Protein AF-W7J4P7-F1 (afdb_monomer_lite)

InterPro domains:
  IPR015943 WD40/YVTN repeat-like-containing domain superfamily [G3DSA:2.130.10.10] (9-96)
  IPR022052 Histone-binding protein RBBP4-like, N-terminal [PF12265] (30-92)

Sequence (102 aa):
MKKLGNNLNTINDNNQNEESQHNYLGSNIDNYKYWQYNTILLYNVIMIYTCEWPSLFIEWLPKVYKNDEEYAYQDLILGTYTTEKNNYILILERYGSIFYFS

Structure (mmCIF, N/CA/C/O backbone):
data_AF-W7J4P7-F1
#
_entry.id   AF-W7J4P7-F1
#
loop_
_atom_site.group_PDB
_atom_site.id
_atom_site.type_symbol
_atom_site.label_atom_id
_atom_site.label_alt_id
_atom_site.label_comp_id
_atom_site.label_asym_id
_atom_site.label_entity_id
_atom_site.label_seq_id
_atom_site.pdbx_PDB_ins_code
_atom_site.Cartn_x
_atom_site.Cartn_y
_atom_site.Cartn_z
_atom_site.occupancy
_atom_site.B_iso_or_equiv
_atom_site.auth_seq_id
_atom_site.auth_comp_id
_atom_site.auth_asym_id
_atom_site.auth_atom_id
_atom_site.pdbx_PDB_model_num
ATOM 1 N N . MET A 1 1 ? 26.759 20.819 72.811 1.00 39.06 1 MET A N 1
ATOM 2 C CA . MET A 1 1 ? 27.065 22.079 72.097 1.00 39.06 1 MET A CA 1
ATOM 3 C C . MET A 1 1 ? 26.281 22.106 70.788 1.00 39.06 1 MET A C 1
ATOM 5 O O . MET A 1 1 ? 26.184 21.079 70.136 1.00 39.06 1 MET A O 1
ATOM 9 N N . LYS A 1 2 ? 25.671 23.260 70.478 1.00 41.22 2 LYS A N 1
ATOM 10 C CA . LYS A 1 2 ? 25.101 23.692 69.177 1.00 41.22 2 LYS A CA 1
ATOM 11 C C . LYS A 1 2 ? 26.225 23.657 68.101 1.00 41.22 2 LYS A C 1
ATOM 13 O O . LYS A 1 2 ? 27.374 23.742 68.509 1.00 41.22 2 LYS A O 1
ATOM 18 N N . LYS A 1 3 ? 26.058 23.615 66.772 1.00 44.34 3 LYS A N 1
ATOM 19 C CA . LYS A 1 3 ? 24.989 23.975 65.815 1.00 44.34 3 LYS A CA 1
ATOM 20 C C . LYS A 1 3 ? 25.530 23.676 64.386 1.00 44.34 3 LYS A C 1
ATOM 22 O O . LYS A 1 3 ? 26.745 23.672 64.240 1.00 44.34 3 LYS A O 1
ATOM 27 N N . LEU A 1 4 ? 24.634 23.674 63.381 1.00 36.72 4 LEU A N 1
ATOM 28 C CA . LEU A 1 4 ? 24.869 23.924 61.932 1.00 36.72 4 LEU A CA 1
ATOM 29 C C . LEU A 1 4 ? 25.711 22.869 61.180 1.00 36.72 4 LEU A C 1
ATOM 31 O O . LEU A 1 4 ? 26.712 22.408 61.690 1.00 36.72 4 LEU A O 1
ATOM 35 N N . GLY A 1 5 ? 25.420 22.461 59.946 1.00 37.50 5 GLY A N 1
ATOM 36 C CA . GLY A 1 5 ? 24.564 22.981 58.876 1.00 37.50 5 GLY A CA 1
ATOM 37 C C . GLY A 1 5 ? 25.162 22.540 57.521 1.00 37.50 5 GLY A C 1
ATOM 38 O O . GLY A 1 5 ? 26.309 22.099 57.498 1.00 37.50 5 GLY A O 1
ATOM 39 N N . ASN A 1 6 ? 24.401 22.738 56.432 1.00 37.50 6 ASN A N 1
ATOM 40 C CA . ASN A 1 6 ? 24.758 22.614 54.994 1.00 37.50 6 ASN A CA 1
ATOM 41 C C . ASN A 1 6 ? 24.490 21.203 54.411 1.00 37.50 6 ASN A C 1
ATOM 43 O O . ASN A 1 6 ? 25.183 20.263 54.765 1.00 37.50 6 ASN A O 1
ATOM 47 N N . ASN A 1 7 ? 23.407 20.906 53.678 1.00 43.94 7 ASN A N 1
ATOM 48 C CA . ASN A 1 7 ? 22.769 21.500 52.485 1.00 43.94 7 ASN A CA 1
ATOM 49 C C . ASN A 1 7 ? 23.538 21.235 51.171 1.00 43.94 7 ASN A C 1
ATOM 51 O O . ASN A 1 7 ? 24.745 21.456 51.131 1.00 43.94 7 ASN A O 1
ATOM 55 N N . LEU A 1 8 ? 22.770 20.859 50.130 1.00 38.84 8 LEU A N 1
ATOM 56 C CA . LEU A 1 8 ? 23.116 20.555 48.721 1.00 38.84 8 LEU A CA 1
ATOM 57 C C . LEU A 1 8 ? 23.594 19.096 48.499 1.00 38.84 8 LEU A C 1
ATOM 59 O O . LEU A 1 8 ? 24.531 18.638 49.133 1.00 38.84 8 LEU A O 1
ATOM 63 N N . ASN A 1 9 ? 22.948 18.266 47.672 1.00 41.03 9 ASN A N 1
ATOM 64 C CA . ASN A 1 9 ? 22.604 18.538 46.278 1.00 41.03 9 ASN A CA 1
ATOM 65 C C . ASN A 1 9 ? 21.235 17.980 45.855 1.00 41.03 9 ASN A C 1
ATOM 67 O O . ASN A 1 9 ? 20.880 16.832 46.112 1.00 41.03 9 ASN A O 1
ATOM 71 N N . THR A 1 10 ? 20.514 18.833 45.137 1.00 42.94 10 THR A N 1
ATOM 72 C CA . THR A 1 10 ? 19.382 18.543 44.262 1.00 42.94 10 THR A CA 1
ATOM 73 C C . THR A 1 10 ? 19.786 17.558 43.162 1.00 42.94 10 THR A C 1
ATOM 75 O O . THR A 1 10 ? 20.569 17.915 42.283 1.00 42.94 10 THR A O 1
ATOM 78 N N . ILE A 1 11 ? 19.232 16.345 43.176 1.00 38.09 11 ILE A N 1
ATOM 79 C CA . ILE A 1 11 ? 19.205 15.480 41.991 1.00 38.09 11 ILE A CA 1
ATOM 80 C C . ILE A 1 11 ? 18.036 15.971 41.139 1.00 38.09 11 ILE A C 1
ATOM 82 O O . ILE A 1 11 ? 16.873 15.701 41.430 1.00 38.09 11 ILE A O 1
ATOM 86 N N . ASN A 1 12 ? 18.367 16.791 40.147 1.00 51.88 12 ASN A N 1
ATOM 87 C CA . ASN A 1 12 ? 17.456 17.236 39.105 1.00 51.88 12 ASN A CA 1
ATOM 88 C C . ASN A 1 12 ? 17.688 16.351 37.870 1.00 51.88 12 ASN A C 1
ATOM 90 O O . ASN A 1 12 ? 18.247 16.806 36.878 1.00 51.88 12 ASN A O 1
ATOM 94 N N . ASP A 1 13 ? 17.290 15.080 37.950 1.00 43.66 13 ASP A N 1
ATOM 95 C CA . ASP A 1 13 ? 17.365 14.116 36.840 1.00 43.66 13 ASP A CA 1
ATOM 96 C C . ASP A 1 13 ? 16.078 14.141 36.004 1.00 43.66 13 ASP A C 1
ATOM 98 O O . ASP A 1 13 ? 15.433 13.117 35.811 1.00 43.66 13 ASP A O 1
ATOM 102 N N . ASN A 1 14 ? 15.673 15.318 35.517 1.00 48.44 14 ASN A N 1
ATOM 103 C CA . ASN A 1 14 ? 14.500 15.428 34.637 1.00 48.44 14 ASN A CA 1
ATOM 104 C C . ASN A 1 14 ? 14.765 16.107 33.283 1.00 48.44 14 ASN A C 1
ATOM 106 O O . ASN A 1 14 ? 13.818 16.300 32.536 1.00 48.44 14 ASN A O 1
ATOM 110 N N . ASN A 1 15 ? 16.019 16.390 32.901 1.00 53.56 15 ASN A N 1
ATOM 111 C CA . ASN A 1 15 ? 16.318 17.090 31.635 1.00 53.56 15 ASN A CA 1
ATOM 112 C C . ASN A 1 15 ? 17.150 16.300 30.600 1.00 53.56 15 ASN A C 1
ATOM 114 O O . ASN A 1 15 ? 17.546 16.877 29.596 1.00 53.56 15 ASN A O 1
ATOM 118 N N . GLN A 1 16 ? 17.415 14.998 30.776 1.00 45.66 16 GLN A N 1
ATOM 119 C CA . GLN A 1 16 ? 18.202 14.214 29.793 1.00 45.66 16 GLN A CA 1
ATOM 120 C C . GLN A 1 16 ? 17.369 13.364 28.814 1.00 45.66 16 GLN A C 1
ATOM 122 O O . GLN A 1 16 ? 17.918 12.763 27.890 1.00 45.66 16 GLN A O 1
ATOM 127 N N . ASN A 1 17 ? 16.041 13.336 28.953 1.00 48.91 17 ASN A N 1
ATOM 128 C CA . ASN A 1 17 ? 15.186 12.488 28.111 1.00 48.91 17 ASN A CA 1
ATOM 129 C C . ASN A 1 17 ? 14.680 13.178 26.830 1.00 48.91 17 ASN A C 1
ATOM 131 O O . ASN A 1 17 ? 14.222 12.493 25.917 1.00 48.91 17 ASN A O 1
ATOM 135 N N . GLU A 1 18 ? 14.792 14.505 26.724 1.00 48.12 18 GLU A N 1
ATOM 136 C CA . GLU A 1 18 ? 14.246 15.266 25.588 1.00 48.12 18 GLU A CA 1
ATOM 137 C C . GLU A 1 18 ? 15.233 15.371 24.405 1.00 48.12 18 GLU A C 1
ATOM 139 O O . GLU A 1 18 ? 14.824 15.271 23.247 1.00 48.12 18 GLU A O 1
ATOM 144 N N . GLU A 1 19 ? 16.545 15.456 24.662 1.00 47.56 19 GLU A N 1
ATOM 145 C CA . GLU A 1 19 ? 17.577 15.558 23.607 1.00 47.56 19 GLU A CA 1
ATOM 146 C C . GLU A 1 19 ? 17.767 14.255 22.812 1.00 47.56 19 GLU A C 1
ATOM 148 O O . GLU A 1 19 ? 18.106 14.271 21.627 1.00 47.56 19 GLU A O 1
ATOM 153 N N . SER A 1 20 ? 17.506 13.108 23.443 1.00 50.91 20 SER A N 1
ATOM 154 C CA . SER A 1 20 ? 17.646 11.801 22.799 1.00 50.91 20 SER A CA 1
ATOM 155 C C . SER A 1 20 ? 16.624 11.622 21.674 1.00 50.91 20 SER A C 1
ATOM 157 O O . SER A 1 20 ? 16.984 11.210 20.575 1.00 50.91 20 SER A O 1
ATOM 159 N N . GLN A 1 21 ? 15.357 11.979 21.909 1.00 49.47 21 GLN A N 1
ATOM 160 C CA . GLN A 1 21 ? 14.274 11.767 20.941 1.00 49.47 21 GLN A CA 1
ATOM 161 C C . GLN A 1 21 ? 14.410 12.635 19.682 1.00 49.47 21 GLN A C 1
ATOM 163 O O . GLN A 1 21 ? 14.116 12.168 18.579 1.00 49.47 21 GLN A O 1
ATOM 168 N N . HIS A 1 22 ? 14.917 13.863 19.821 1.00 46.97 22 HIS A N 1
ATOM 169 C CA . HIS A 1 22 ? 15.092 14.791 18.699 1.00 46.97 22 HIS A CA 1
ATOM 170 C C . HIS A 1 22 ? 16.144 14.304 17.682 1.00 46.97 22 HIS A C 1
ATOM 172 O O . HIS A 1 22 ? 15.960 14.462 16.473 1.00 46.97 22 HIS A O 1
ATOM 178 N N . ASN A 1 23 ? 17.205 13.639 18.157 1.00 58.22 23 ASN A N 1
ATOM 179 C CA . ASN A 1 23 ? 18.247 13.053 17.307 1.00 58.22 23 ASN A CA 1
ATOM 180 C C . ASN A 1 23 ? 17.765 11.811 16.533 1.00 58.22 23 ASN A C 1
ATOM 182 O O . ASN A 1 23 ? 18.176 11.606 15.391 1.00 58.22 23 ASN A O 1
ATOM 186 N N . TYR A 1 24 ? 16.858 11.008 17.104 1.00 54.97 24 TYR A N 1
ATOM 187 C CA . TYR A 1 24 ? 16.259 9.859 16.405 1.00 54.97 24 TYR A CA 1
ATOM 188 C C . TYR A 1 24 ? 15.296 10.278 15.289 1.00 54.97 24 TYR A C 1
ATOM 190 O O . TYR A 1 24 ? 15.193 9.603 14.265 1.00 54.97 24 TYR A O 1
ATOM 198 N N . LEU A 1 25 ? 14.583 11.392 15.466 1.00 61.34 25 LEU A N 1
ATOM 199 C CA . LEU A 1 25 ? 13.689 11.898 14.427 1.00 61.34 25 LEU A CA 1
ATOM 200 C C . LEU A 1 25 ? 14.480 12.440 13.227 1.00 61.34 25 LEU A C 1
ATOM 202 O O . LEU A 1 25 ? 14.128 12.150 12.083 1.00 61.34 25 LEU A O 1
ATOM 206 N N . GLY A 1 26 ? 15.579 13.159 13.491 1.00 69.69 26 GLY A N 1
ATOM 207 C CA . GLY A 1 26 ? 16.507 13.624 12.456 1.00 69.69 26 GLY A CA 1
ATOM 208 C C . GLY A 1 26 ? 17.142 12.468 11.681 1.00 69.69 26 GLY A C 1
ATOM 209 O O . GLY A 1 26 ? 17.077 12.445 10.453 1.00 69.69 26 GLY A O 1
ATOM 210 N N . SER A 1 27 ? 17.647 11.450 12.387 1.00 74.00 27 SER A N 1
ATOM 211 C CA . SER A 1 27 ? 18.289 10.294 11.748 1.00 74.00 27 SER A CA 1
ATOM 212 C C . SER A 1 27 ? 17.331 9.466 10.884 1.00 74.00 27 SER A C 1
ATOM 214 O O . SER A 1 27 ? 17.718 9.008 9.810 1.00 74.00 27 SER A O 1
ATOM 216 N N . ASN A 1 28 ? 16.064 9.320 11.285 1.00 73.31 28 ASN A N 1
ATOM 217 C CA . ASN A 1 28 ? 15.051 8.640 10.472 1.00 73.31 28 ASN A CA 1
ATOM 218 C C . ASN A 1 28 ? 14.712 9.410 9.186 1.00 73.31 28 ASN A C 1
ATOM 220 O O . ASN A 1 28 ? 14.598 8.799 8.121 1.00 73.31 28 ASN A O 1
ATOM 224 N N . ILE A 1 29 ? 14.586 10.740 9.266 1.00 82.38 29 ILE A N 1
ATOM 225 C CA . ILE A 1 29 ? 14.366 11.593 8.088 1.00 82.38 29 ILE A CA 1
ATOM 226 C C . ILE A 1 29 ? 15.549 11.492 7.119 1.00 82.38 29 ILE A C 1
ATOM 228 O O . ILE A 1 29 ? 15.346 11.406 5.905 1.00 82.38 29 ILE A O 1
ATOM 232 N N . ASP A 1 30 ? 16.773 11.489 7.642 1.00 87.50 30 ASP A N 1
ATOM 233 C CA . ASP A 1 30 ? 17.979 11.439 6.820 1.00 87.50 30 ASP A CA 1
ATOM 234 C C . ASP A 1 30 ? 18.120 10.076 6.140 1.00 87.50 30 ASP A C 1
ATOM 236 O O . ASP A 1 30 ? 18.337 10.011 4.929 1.00 87.50 30 ASP A O 1
ATOM 240 N N . ASN A 1 31 ? 17.873 8.985 6.868 1.00 88.62 31 ASN A N 1
ATOM 241 C CA . ASN A 1 31 ? 17.854 7.633 6.308 1.00 88.62 31 ASN A CA 1
ATOM 242 C C . ASN A 1 31 ? 16.806 7.475 5.199 1.00 88.62 31 ASN A C 1
ATOM 244 O O . ASN A 1 31 ? 17.100 6.888 4.156 1.00 88.62 31 ASN A O 1
ATOM 248 N N . TYR A 1 32 ? 15.602 8.027 5.387 1.00 86.62 32 TYR A N 1
ATOM 249 C CA . TYR A 1 32 ? 14.563 8.009 4.358 1.00 86.62 32 TYR A CA 1
ATOM 250 C C . TYR A 1 32 ? 15.012 8.743 3.089 1.00 86.62 32 TYR A C 1
ATOM 252 O O . TYR A 1 32 ? 14.897 8.195 1.993 1.00 86.62 32 TYR A O 1
ATOM 260 N N . LYS A 1 33 ? 15.600 9.937 3.222 1.00 89.81 33 LYS A N 1
ATOM 261 C CA . LYS A 1 33 ? 16.133 10.698 2.079 1.00 89.81 33 LYS A CA 1
ATOM 262 C C . LYS A 1 33 ? 17.251 9.945 1.358 1.00 89.81 33 LYS A C 1
ATOM 264 O O . LYS A 1 33 ? 17.251 9.887 0.131 1.00 89.81 33 LYS A O 1
ATOM 269 N N . TYR A 1 34 ? 18.177 9.332 2.097 1.00 92.38 34 TYR A N 1
ATOM 270 C CA . TYR A 1 34 ? 19.221 8.496 1.501 1.00 92.38 34 TYR A CA 1
ATOM 271 C C . TYR A 1 34 ? 18.632 7.321 0.722 1.00 92.38 34 TYR A C 1
ATOM 273 O O . TYR A 1 34 ? 19.056 7.076 -0.408 1.00 92.38 34 TYR A O 1
ATOM 281 N N . TRP A 1 35 ? 17.642 6.620 1.279 1.00 91.81 35 TRP A N 1
ATOM 282 C CA . TRP A 1 35 ? 16.937 5.564 0.554 1.00 91.81 35 TRP A CA 1
ATOM 283 C C . TRP A 1 35 ? 16.294 6.108 -0.727 1.00 91.81 35 TRP A C 1
ATOM 285 O O . TRP A 1 35 ? 16.541 5.549 -1.796 1.00 91.81 35 TRP A O 1
ATOM 295 N N . GLN A 1 36 ? 15.567 7.230 -0.648 1.00 91.06 36 GLN A N 1
ATOM 296 C CA . GLN A 1 36 ? 14.916 7.860 -1.801 1.00 91.06 36 GLN A CA 1
ATOM 297 C C . GLN A 1 36 ? 15.903 8.150 -2.939 1.00 91.06 36 GLN A C 1
ATOM 299 O O . GLN A 1 36 ? 15.632 7.774 -4.079 1.00 91.06 36 GLN A O 1
ATOM 304 N N . TYR A 1 37 ? 17.066 8.740 -2.645 1.00 93.12 37 TYR A N 1
ATOM 305 C CA . TYR A 1 37 ? 18.077 9.046 -3.666 1.00 93.12 37 TYR A CA 1
ATOM 306 C C . TYR A 1 37 ? 18.648 7.806 -4.361 1.00 93.12 37 TYR A C 1
ATOM 308 O O . TYR A 1 37 ? 19.072 7.889 -5.511 1.00 93.12 37 TYR A O 1
ATOM 316 N N . ASN A 1 38 ? 18.643 6.654 -3.692 1.00 94.38 38 ASN A N 1
ATOM 317 C CA . ASN A 1 38 ? 19.178 5.410 -4.241 1.00 94.38 38 ASN A CA 1
ATOM 318 C C . ASN A 1 38 ? 18.113 4.537 -4.924 1.00 94.38 38 ASN A C 1
ATOM 320 O O . ASN A 1 38 ? 18.457 3.511 -5.506 1.00 94.38 38 ASN A O 1
ATOM 324 N N . THR A 1 39 ? 16.831 4.913 -4.889 1.00 94.81 39 THR A N 1
ATOM 325 C CA . THR A 1 39 ? 15.728 4.069 -5.389 1.00 94.81 39 THR A CA 1
ATOM 326 C C . THR A 1 39 ? 15.898 3.619 -6.840 1.00 94.81 39 THR A C 1
ATOM 328 O O . THR A 1 39 ? 15.669 2.447 -7.126 1.00 94.81 39 THR A O 1
ATOM 331 N N . ILE A 1 40 ? 16.376 4.498 -7.728 1.00 92.38 40 ILE A N 1
ATOM 332 C CA . ILE A 1 40 ? 16.603 4.182 -9.149 1.00 92.38 40 ILE A CA 1
ATOM 333 C C . ILE A 1 40 ? 17.690 3.120 -9.372 1.00 92.38 40 ILE A C 1
ATOM 335 O O . ILE A 1 40 ? 17.680 2.422 -10.381 1.00 92.38 40 ILE A O 1
ATOM 339 N N . LEU A 1 41 ? 18.626 2.990 -8.428 1.00 93.94 41 LEU A N 1
ATOM 340 C CA . LEU A 1 41 ? 19.665 1.963 -8.455 1.00 93.94 41 LEU A CA 1
ATOM 341 C C . LEU A 1 41 ? 19.180 0.649 -7.826 1.00 93.94 41 LEU A C 1
ATOM 343 O O . LEU A 1 41 ? 19.622 -0.424 -8.225 1.00 93.94 41 LEU A O 1
ATOM 347 N N . LEU A 1 42 ? 18.310 0.737 -6.818 1.00 93.81 42 LEU A N 1
ATOM 348 C CA . LEU A 1 42 ? 17.933 -0.397 -5.974 1.00 93.81 42 LEU A CA 1
ATOM 349 C C . LEU A 1 42 ? 16.728 -1.191 -6.494 1.00 93.81 42 LEU A C 1
ATOM 351 O O . LEU A 1 42 ? 16.620 -2.377 -6.190 1.00 93.81 42 LEU A O 1
ATOM 355 N N . TYR A 1 43 ? 15.818 -0.564 -7.242 1.00 93.75 43 TYR A N 1
ATOM 356 C CA . TYR A 1 43 ? 14.541 -1.173 -7.615 1.00 93.75 43 TYR A CA 1
ATOM 357 C C . T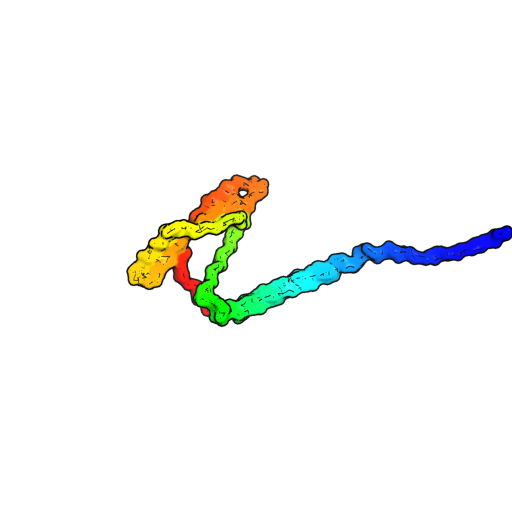YR A 1 43 ? 14.217 -0.940 -9.090 1.00 93.75 43 TYR A C 1
ATOM 359 O O . TYR A 1 43 ? 14.327 0.173 -9.595 1.00 93.75 43 TYR A O 1
ATOM 367 N N . ASN A 1 44 ? 13.725 -1.979 -9.769 1.00 89.44 44 ASN A N 1
ATOM 368 C CA . ASN A 1 44 ? 13.173 -1.846 -11.120 1.00 89.44 44 ASN A CA 1
ATOM 369 C C . ASN A 1 44 ? 11.795 -1.168 -11.120 1.00 89.44 44 ASN A C 1
ATOM 371 O O . ASN A 1 44 ? 11.463 -0.453 -12.060 1.00 89.44 44 ASN A O 1
ATOM 375 N N . VAL A 1 45 ? 10.985 -1.417 -10.085 1.00 86.62 45 VAL A N 1
ATOM 376 C CA . VAL A 1 45 ? 9.641 -0.852 -9.918 1.00 86.62 45 VAL A CA 1
ATOM 377 C C . VAL A 1 45 ? 9.415 -0.553 -8.441 1.00 86.62 45 VAL A C 1
ATOM 379 O O . VAL A 1 45 ? 9.660 -1.404 -7.587 1.00 86.62 45 VAL A O 1
ATOM 382 N N . ILE A 1 46 ? 8.909 0.642 -8.151 1.00 89.44 46 ILE A N 1
ATOM 383 C CA . ILE A 1 46 ? 8.406 1.025 -6.832 1.00 89.44 46 ILE A CA 1
ATOM 384 C C . ILE A 1 46 ? 7.008 1.592 -7.029 1.00 89.44 46 ILE A C 1
ATOM 386 O O . ILE A 1 46 ? 6.792 2.447 -7.885 1.00 89.44 46 ILE A O 1
ATOM 390 N N . MET A 1 47 ? 6.065 1.123 -6.220 1.00 84.56 47 MET A N 1
ATOM 391 C CA . MET A 1 47 ? 4.717 1.674 -6.145 1.00 84.56 47 MET A CA 1
ATOM 392 C C . MET A 1 47 ? 4.484 2.154 -4.718 1.00 84.56 47 MET A C 1
ATOM 394 O O . MET A 1 47 ? 4.705 1.408 -3.767 1.00 84.56 47 MET A O 1
ATOM 398 N N . ILE A 1 48 ? 4.067 3.409 -4.576 1.00 87.69 48 ILE A N 1
ATOM 399 C CA . ILE A 1 48 ? 3.764 4.026 -3.285 1.00 87.69 48 ILE A CA 1
ATOM 400 C C . ILE A 1 48 ? 2.301 4.438 -3.320 1.00 87.69 48 ILE A C 1
ATOM 402 O O . ILE A 1 48 ? 1.873 5.138 -4.236 1.00 87.69 48 ILE A O 1
ATOM 406 N N . TYR A 1 49 ? 1.544 4.006 -2.318 1.00 86.00 49 TYR A N 1
ATOM 407 C CA . TYR A 1 49 ? 0.151 4.383 -2.142 1.00 86.00 49 TYR A CA 1
ATOM 408 C C . TYR A 1 49 ? -0.060 4.908 -0.725 1.00 86.00 49 TYR A C 1
ATOM 410 O O . TYR A 1 49 ? 0.328 4.263 0.249 1.00 86.00 49 TYR A O 1
ATOM 418 N N . THR A 1 50 ? -0.679 6.081 -0.622 1.00 89.12 50 THR A N 1
ATOM 419 C CA . THR A 1 50 ? -1.042 6.688 0.658 1.00 89.12 50 THR A CA 1
ATOM 420 C C . THR A 1 50 ? -2.496 6.357 0.956 1.00 89.12 50 THR A C 1
ATOM 422 O O . THR A 1 50 ? -3.403 6.938 0.361 1.00 89.12 50 THR A O 1
ATOM 425 N N . CYS A 1 51 ? -2.723 5.423 1.877 1.00 88.25 51 CYS A N 1
ATOM 426 C CA . CYS A 1 51 ? -4.066 5.097 2.342 1.00 88.25 51 CYS A CA 1
ATOM 427 C C . CYS A 1 51 ? -4.653 6.245 3.178 1.00 88.25 51 CYS A C 1
ATOM 429 O O . CYS A 1 51 ? -3.938 6.873 3.956 1.00 88.25 51 CYS A O 1
ATOM 431 N N . GLU A 1 52 ? -5.970 6.459 3.087 1.00 88.19 52 GLU A N 1
ATOM 432 C CA . GLU A 1 52 ? -6.683 7.374 3.996 1.00 88.19 52 GLU A CA 1
ATOM 433 C C . GLU A 1 52 ? -6.615 6.879 5.450 1.00 88.19 52 GLU A C 1
ATOM 435 O O . GLU A 1 52 ? -6.422 7.662 6.376 1.00 88.19 52 GLU A O 1
ATOM 440 N N . TRP A 1 53 ? -6.729 5.562 5.634 1.00 92.44 53 TRP A N 1
ATOM 441 C CA . TRP A 1 53 ? -6.651 4.893 6.928 1.00 92.44 53 TRP A CA 1
ATOM 442 C C . TRP A 1 53 ? -5.586 3.799 6.891 1.00 92.44 53 TRP A C 1
ATOM 444 O O . TRP A 1 53 ? -5.414 3.159 5.850 1.00 92.44 53 TRP A O 1
ATOM 454 N N . PRO A 1 54 ? -4.873 3.549 8.003 1.00 93.19 54 PRO A N 1
ATOM 455 C CA . PRO A 1 54 ? -3.871 2.497 8.045 1.00 93.19 54 PRO A CA 1
ATOM 456 C C . PRO A 1 54 ? -4.512 1.134 7.774 1.00 93.19 54 PRO A C 1
ATOM 458 O O . PRO A 1 54 ? -5.677 0.898 8.103 1.00 93.19 54 PRO A O 1
ATOM 461 N N . SER A 1 55 ? -3.726 0.232 7.194 1.00 93.81 55 SER A N 1
ATOM 462 C CA . SER A 1 55 ? -4.134 -1.146 6.958 1.00 93.81 55 SER A CA 1
ATOM 463 C C . SER A 1 55 ? -3.322 -2.096 7.823 1.00 93.81 55 SER A C 1
ATOM 465 O O . SER A 1 55 ? -2.112 -1.930 7.960 1.00 93.81 55 SER A O 1
ATOM 467 N N . LEU A 1 56 ? -3.988 -3.093 8.404 1.00 94.44 56 LEU A N 1
ATOM 468 C CA . LEU A 1 56 ? -3.330 -4.147 9.183 1.00 94.44 56 LEU A CA 1
ATOM 469 C C . LEU A 1 56 ? -2.952 -5.365 8.331 1.00 94.44 56 LEU A C 1
ATOM 471 O O . LEU A 1 56 ? -2.200 -6.216 8.798 1.00 94.44 56 LEU A O 1
ATOM 475 N N . PHE A 1 57 ? -3.472 -5.465 7.105 1.00 94.50 57 PHE A N 1
ATOM 476 C CA . PHE A 1 57 ? -3.162 -6.553 6.183 1.00 94.50 57 PHE A CA 1
ATOM 477 C C . PHE A 1 57 ? -3.218 -6.078 4.733 1.00 94.50 57 PHE A C 1
ATOM 479 O O . PHE A 1 57 ? -4.000 -5.199 4.379 1.00 94.50 57 PHE A O 1
ATOM 486 N N . ILE A 1 58 ? -2.410 -6.708 3.890 1.00 94.19 58 ILE A N 1
ATOM 487 C CA . ILE A 1 58 ? -2.421 -6.527 2.444 1.00 94.19 58 ILE A CA 1
ATOM 488 C C . ILE A 1 58 ? -2.172 -7.883 1.792 1.00 94.19 58 ILE A C 1
ATOM 490 O O . ILE A 1 58 ? -1.291 -8.625 2.228 1.00 94.19 58 ILE A O 1
ATOM 494 N N . GLU A 1 59 ? -2.947 -8.212 0.767 1.00 94.81 59 GLU A N 1
ATOM 495 C CA . GLU A 1 59 ? -2.818 -9.477 0.048 1.00 94.81 59 GLU A CA 1
ATOM 496 C C . GLU A 1 59 ? -3.093 -9.286 -1.448 1.00 94.81 59 GLU A C 1
ATOM 498 O O . GLU A 1 59 ? -3.951 -8.499 -1.847 1.00 94.81 59 GLU A O 1
ATOM 503 N N . TRP A 1 60 ? -2.345 -10.001 -2.290 1.00 92.75 60 TRP A N 1
ATOM 504 C CA . TRP A 1 60 ? -2.592 -10.046 -3.729 1.00 92.75 60 TRP A CA 1
ATOM 505 C C . TRP A 1 60 ? -3.755 -10.978 -4.028 1.00 92.75 60 TRP A C 1
ATOM 507 O O . TRP A 1 60 ? -3.766 -12.128 -3.590 1.00 92.75 60 TRP A O 1
ATOM 517 N N . LEU A 1 61 ? -4.699 -10.522 -4.845 1.00 91.75 61 LEU A N 1
ATOM 518 C CA . LEU A 1 61 ? -5.689 -11.430 -5.397 1.00 91.75 61 LEU A CA 1
ATOM 519 C C . LEU A 1 61 ? -5.021 -12.344 -6.437 1.00 91.75 61 LEU A C 1
ATOM 521 O O . LEU A 1 61 ? -4.172 -11.902 -7.212 1.00 91.75 61 LEU A O 1
ATOM 525 N N . PRO A 1 62 ? -5.417 -13.627 -6.513 1.00 90.56 62 PRO A N 1
ATOM 526 C CA . PRO A 1 62 ? -4.748 -14.614 -7.366 1.00 90.56 62 PRO A CA 1
ATOM 527 C C . PRO A 1 62 ? -4.939 -14.355 -8.868 1.00 90.56 62 PRO A C 1
ATOM 529 O O . PRO A 1 62 ? -4.314 -15.011 -9.703 1.00 90.56 62 PRO A O 1
ATOM 532 N N . LYS A 1 63 ? -5.836 -13.436 -9.235 1.00 88.81 63 LYS A N 1
ATOM 533 C CA . LYS A 1 63 ? -6.178 -13.151 -10.621 1.00 88.81 63 LYS A CA 1
ATOM 534 C C . LYS A 1 63 ? -5.238 -12.096 -11.191 1.00 88.81 63 LYS A C 1
ATOM 536 O O . LYS A 1 63 ? -5.239 -10.948 -10.764 1.00 88.81 63 LYS A O 1
ATOM 541 N N . VAL A 1 64 ? -4.485 -12.501 -12.208 1.00 87.25 64 VAL A N 1
ATOM 542 C CA . VAL A 1 64 ? -3.632 -11.612 -12.998 1.00 87.25 64 VAL A CA 1
ATOM 543 C C . VAL A 1 64 ? -4.315 -11.348 -14.332 1.00 87.25 64 VAL A C 1
ATOM 545 O O . VAL A 1 64 ? -4.634 -12.288 -15.063 1.00 87.25 64 VAL A O 1
ATOM 548 N N . TYR A 1 65 ? -4.524 -10.079 -14.666 1.00 84.38 65 TYR A N 1
ATOM 549 C CA . TYR A 1 65 ? -5.073 -9.672 -15.956 1.00 84.38 65 TYR A CA 1
ATOM 550 C C . TYR A 1 65 ? -3.927 -9.223 -16.846 1.00 84.38 65 TYR A C 1
ATOM 552 O O . TYR A 1 65 ? -3.233 -8.267 -16.521 1.00 84.38 65 TYR A O 1
ATOM 560 N N . LYS A 1 66 ? -3.708 -9.907 -17.964 1.00 81.56 66 LYS A N 1
ATOM 561 C CA . LYS A 1 66 ? -2.712 -9.495 -18.957 1.00 81.56 66 LYS A CA 1
ATOM 562 C C . LYS A 1 66 ? -3.428 -8.764 -20.080 1.00 81.56 66 LYS A C 1
ATOM 564 O O . LYS A 1 66 ? -4.447 -9.264 -20.552 1.00 81.56 66 LYS A O 1
ATOM 569 N N . ASN A 1 67 ? -2.921 -7.599 -20.459 1.00 76.50 67 ASN A N 1
ATOM 570 C CA . ASN A 1 67 ? -3.347 -6.931 -21.680 1.00 76.50 67 ASN A CA 1
ATOM 571 C C . ASN A 1 67 ? -2.422 -7.342 -22.835 1.00 76.50 67 ASN A C 1
ATOM 573 O O . ASN A 1 67 ? -1.296 -7.783 -22.596 1.00 76.50 67 ASN A O 1
ATOM 577 N N . ASP A 1 68 ? -2.884 -7.176 -24.071 1.00 72.75 68 ASP A N 1
ATOM 578 C CA . ASP A 1 68 ? -2.095 -7.473 -25.275 1.00 72.75 68 ASP A CA 1
ATOM 579 C C . ASP A 1 68 ? -0.872 -6.538 -25.412 1.00 72.75 68 ASP A C 1
ATOM 581 O O . ASP A 1 68 ? 0.086 -6.852 -26.114 1.00 72.75 68 ASP A O 1
ATOM 585 N N . GLU A 1 69 ? -0.869 -5.418 -24.680 1.00 66.19 69 GLU A N 1
ATOM 586 C CA . GLU A 1 69 ? 0.142 -4.353 -24.715 1.00 66.19 69 GLU A CA 1
ATOM 587 C C . GLU A 1 69 ? 1.202 -4.467 -23.595 1.00 66.19 69 GLU A C 1
ATOM 589 O O . GLU A 1 69 ? 1.545 -3.482 -22.958 1.00 66.19 69 GLU A O 1
ATOM 594 N N . GLU A 1 70 ? 1.719 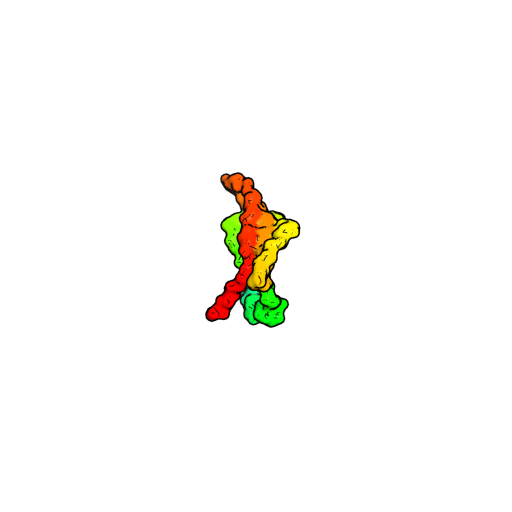-5.669 -23.322 1.00 73.38 70 GLU A N 1
ATOM 595 C CA . GLU A 1 70 ? 2.853 -5.950 -22.400 1.00 73.38 70 GLU A CA 1
ATOM 596 C C . GLU A 1 70 ? 2.651 -5.673 -20.894 1.00 73.38 70 GLU A C 1
ATOM 598 O O . GLU A 1 70 ? 3.482 -6.090 -20.081 1.00 73.38 70 GLU A O 1
ATOM 603 N N . TYR A 1 71 ? 1.545 -5.058 -20.471 1.00 73.56 71 TYR A N 1
ATOM 604 C CA . TYR A 1 71 ? 1.267 -4.813 -19.052 1.00 73.56 71 TYR A CA 1
ATOM 605 C C . TYR A 1 71 ? 0.400 -5.905 -18.413 1.00 73.56 71 TYR A C 1
ATOM 607 O O . TYR A 1 71 ? -0.528 -6.456 -19.015 1.00 73.56 71 TYR A O 1
ATOM 615 N N . ALA A 1 72 ? 0.688 -6.188 -17.142 1.00 82.12 72 ALA A N 1
ATOM 616 C CA . ALA A 1 72 ? -0.139 -7.028 -16.290 1.00 82.12 72 ALA A CA 1
ATOM 617 C C . ALA A 1 72 ? -0.728 -6.190 -15.154 1.00 82.12 72 ALA A C 1
ATOM 619 O O . ALA A 1 72 ? -0.013 -5.437 -14.495 1.00 82.12 72 ALA A O 1
ATOM 620 N N . TYR A 1 73 ? -2.021 -6.364 -14.914 1.00 84.62 73 TYR A N 1
ATOM 621 C CA . TYR A 1 73 ? -2.721 -5.815 -13.767 1.00 84.62 73 TYR A CA 1
ATOM 622 C C . TYR A 1 73 ? -2.897 -6.895 -12.714 1.00 84.62 73 TYR A C 1
ATOM 624 O O . TYR A 1 73 ? -3.255 -8.041 -13.016 1.00 84.62 73 TYR A O 1
ATOM 632 N N . GLN A 1 74 ? -2.680 -6.497 -11.471 1.00 88.25 74 GLN A N 1
ATOM 633 C CA . GLN A 1 74 ? -3.031 -7.287 -10.306 1.00 88.25 74 GLN A CA 1
ATOM 634 C C . GLN A 1 74 ? -3.848 -6.429 -9.353 1.00 88.25 74 GLN A C 1
ATOM 636 O O . GLN A 1 74 ? -3.637 -5.218 -9.241 1.00 88.25 74 GLN A O 1
ATOM 641 N N . ASP A 1 75 ? -4.784 -7.086 -8.684 1.00 90.69 75 ASP A N 1
ATOM 642 C CA . ASP A 1 75 ? -5.633 -6.456 -7.690 1.00 90.69 75 ASP A CA 1
ATOM 643 C C . ASP A 1 75 ? -5.100 -6.793 -6.293 1.00 90.69 75 ASP A C 1
ATOM 645 O O . ASP A 1 75 ? -4.621 -7.904 -6.039 1.00 90.69 75 ASP A O 1
ATOM 649 N N . LEU A 1 76 ? -5.198 -5.830 -5.383 1.00 92.88 76 LEU A N 1
ATOM 650 C CA . LEU A 1 76 ? -4.813 -5.970 -3.981 1.00 92.88 76 LEU A CA 1
ATOM 651 C C . LEU A 1 76 ? -6.053 -5.880 -3.097 1.00 92.88 76 LEU A C 1
ATOM 653 O O . LEU A 1 76 ? -6.934 -5.059 -3.342 1.00 92.88 76 LEU A O 1
ATOM 657 N N . ILE A 1 77 ? -6.106 -6.684 -2.042 1.00 93.94 77 ILE A N 1
ATOM 658 C CA . ILE A 1 77 ? -7.097 -6.558 -0.976 1.00 93.94 77 ILE A CA 1
ATOM 659 C C . ILE A 1 77 ? -6.427 -6.018 0.284 1.00 93.94 77 ILE A C 1
ATOM 661 O O . ILE A 1 77 ? -5.334 -6.448 0.658 1.00 93.94 77 ILE A O 1
ATOM 665 N N . LEU A 1 78 ? -7.068 -5.043 0.923 1.00 95.06 78 LEU A N 1
ATOM 666 C CA . LEU A 1 78 ? -6.559 -4.403 2.131 1.00 95.06 78 LEU A CA 1
ATOM 667 C C . LEU A 1 78 ? -7.703 -3.931 3.023 1.00 95.06 78 LEU A C 1
ATOM 669 O O . LEU A 1 78 ? -8.796 -3.628 2.555 1.00 95.06 78 LEU A O 1
ATOM 673 N N . GLY A 1 79 ? -7.476 -3.917 4.332 1.00 93.94 79 GLY A N 1
ATOM 674 C CA . GLY A 1 79 ? -8.467 -3.461 5.312 1.00 93.94 79 GLY A CA 1
ATOM 675 C C . GLY A 1 79 ? -8.254 -2.006 5.716 1.00 93.94 79 GLY A C 1
ATOM 676 O O . GLY A 1 79 ? -7.127 -1.519 5.673 1.00 93.94 79 GLY A O 1
ATOM 677 N N . THR A 1 80 ? -9.295 -1.321 6.176 1.00 95.00 80 THR A N 1
ATOM 678 C CA . THR A 1 80 ? -9.131 -0.087 6.955 1.00 95.00 80 THR A CA 1
ATOM 679 C C . THR A 1 80 ? -9.082 -0.408 8.443 1.00 95.00 80 THR A C 1
ATOM 681 O O . THR A 1 80 ? -9.774 -1.306 8.927 1.00 95.00 80 THR A O 1
ATOM 684 N N . TYR A 1 81 ? -8.258 0.334 9.176 1.00 93.19 81 TYR A N 1
ATOM 685 C CA . TYR A 1 81 ? -8.213 0.298 10.629 1.00 93.19 81 TYR A CA 1
ATOM 686 C C . TYR A 1 81 ? -8.468 1.694 11.188 1.00 93.19 81 TYR A C 1
ATOM 688 O O . TYR A 1 81 ? -7.618 2.582 11.127 1.00 93.19 81 TYR A O 1
ATOM 696 N N . THR A 1 82 ? -9.671 1.884 11.717 1.00 92.06 82 THR A N 1
ATOM 697 C CA . THR A 1 82 ? -10.140 3.146 12.289 1.00 92.06 82 THR A CA 1
ATOM 698 C C . THR A 1 82 ? -10.708 2.902 13.684 1.00 92.06 82 THR A C 1
ATOM 700 O O . THR A 1 82 ? -11.307 1.860 13.946 1.00 92.06 82 THR A O 1
ATOM 703 N N . THR A 1 83 ? -10.501 3.852 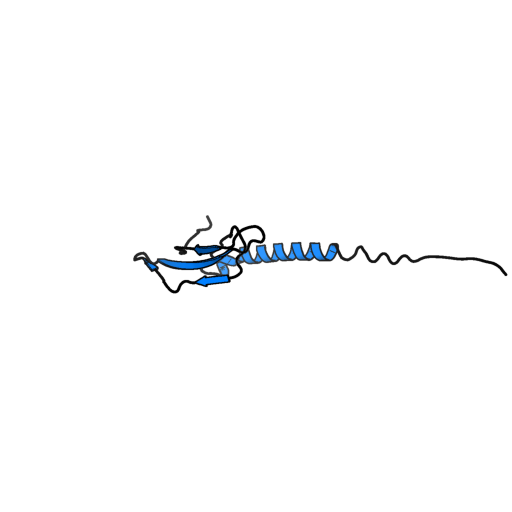14.597 1.00 86.88 83 THR A N 1
ATOM 704 C CA . THR A 1 83 ? -10.984 3.777 15.988 1.00 86.88 83 THR A CA 1
ATOM 705 C C . THR A 1 83 ? -12.394 4.338 16.167 1.00 86.88 83 THR A C 1
ATOM 707 O O . THR A 1 83 ? -13.088 3.952 17.099 1.00 86.88 83 THR A O 1
ATOM 710 N N . GLU A 1 84 ? -12.819 5.248 15.287 1.00 84.00 84 GLU A N 1
ATOM 711 C CA . GLU A 1 84 ? -14.065 6.021 15.430 1.00 84.00 84 GLU A CA 1
ATOM 712 C C . GLU A 1 84 ? -15.138 5.669 14.390 1.00 84.00 84 GLU A C 1
ATOM 714 O O . GLU A 1 84 ? -16.298 6.052 14.537 1.00 84.00 84 GLU A O 1
ATOM 719 N N . LYS A 1 85 ? -14.765 4.962 13.319 1.00 83.44 85 LYS A N 1
ATOM 720 C CA . LYS A 1 85 ? -15.648 4.609 12.202 1.00 83.44 85 LYS A CA 1
ATOM 721 C C . LYS A 1 85 ? -15.690 3.093 12.016 1.00 83.44 85 LYS A C 1
ATOM 723 O O . LYS A 1 85 ? -14.939 2.339 12.627 1.00 83.44 85 LYS A O 1
ATOM 728 N N . ASN A 1 86 ? -16.598 2.645 11.153 1.00 89.56 86 ASN A N 1
ATOM 729 C CA . ASN A 1 86 ? -16.616 1.253 10.724 1.00 89.56 86 ASN A CA 1
ATOM 730 C C . ASN A 1 86 ? -15.374 0.935 9.885 1.00 89.56 86 ASN A C 1
ATOM 732 O O . ASN A 1 86 ? -14.915 1.762 9.095 1.00 89.56 86 ASN A O 1
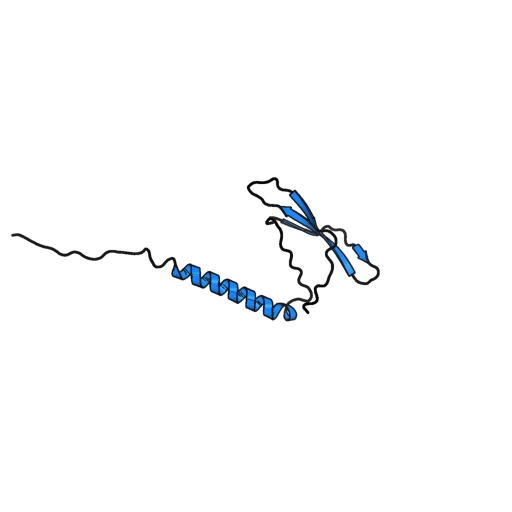ATOM 736 N N . ASN A 1 87 ? -14.880 -0.291 10.033 1.00 91.31 87 ASN A N 1
ATOM 737 C CA . ASN A 1 87 ? -13.799 -0.817 9.213 1.00 91.31 87 ASN A CA 1
ATOM 738 C C . ASN A 1 87 ? -14.361 -1.463 7.944 1.00 91.31 87 ASN A C 1
ATOM 740 O O . ASN A 1 87 ? -15.427 -2.081 7.966 1.00 91.31 87 ASN A O 1
ATOM 744 N N . TYR A 1 88 ? -13.625 -1.325 6.847 1.00 92.19 88 TYR A N 1
ATOM 745 C CA . TYR A 1 88 ? -14.004 -1.804 5.526 1.00 92.19 88 TYR A CA 1
ATOM 746 C C . TYR A 1 88 ? -12.891 -2.654 4.931 1.00 92.19 88 TYR A C 1
ATOM 748 O O . TYR A 1 88 ? -11.711 -2.451 5.215 1.00 92.19 88 TYR A O 1
ATOM 756 N N . ILE A 1 89 ? -13.283 -3.588 4.071 1.00 92.75 89 ILE A N 1
ATOM 757 C CA . ILE A 1 89 ? -12.366 -4.264 3.159 1.00 92.75 89 ILE A CA 1
ATOM 758 C C . ILE A 1 89 ? -12.405 -3.497 1.841 1.00 92.75 89 ILE A C 1
ATOM 760 O O . ILE A 1 89 ? -13.477 -3.226 1.301 1.00 92.75 89 ILE A O 1
ATOM 764 N N . LEU A 1 90 ? -11.231 -3.138 1.346 1.00 91.44 90 LEU A N 1
ATOM 765 C CA . LEU A 1 90 ? -11.014 -2.399 0.117 1.00 91.44 90 LEU A CA 1
ATOM 766 C C . LEU A 1 90 ? -10.372 -3.331 -0.909 1.00 91.44 90 LEU A C 1
ATOM 768 O O . LEU A 1 90 ? -9.462 -4.095 -0.582 1.00 91.44 90 LEU A O 1
ATOM 772 N N . ILE A 1 91 ? -10.833 -3.231 -2.154 1.00 90.25 91 ILE A N 1
ATOM 773 C CA . ILE A 1 91 ? -10.162 -3.828 -3.306 1.00 90.25 91 ILE A CA 1
ATOM 774 C C . ILE A 1 91 ? -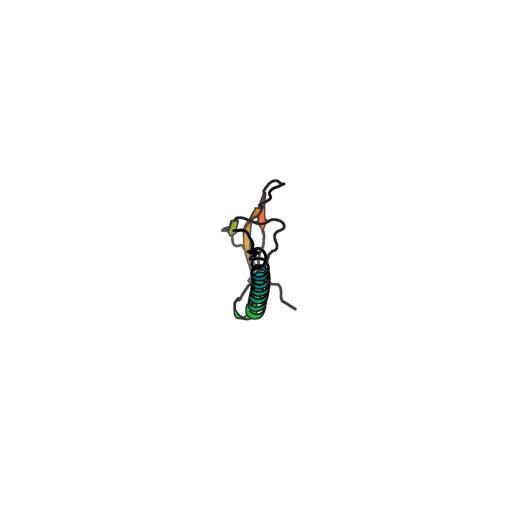9.535 -2.685 -4.088 1.00 90.25 91 ILE A C 1
ATOM 776 O O . ILE A 1 91 ? -10.218 -1.776 -4.560 1.00 90.25 91 ILE A O 1
ATOM 780 N N . LEU A 1 92 ? -8.218 -2.731 -4.191 1.00 87.94 92 LEU A N 1
ATOM 781 C CA . LEU A 1 92 ? -7.425 -1.830 -4.995 1.00 87.94 92 LEU A CA 1
ATOM 782 C C . LEU A 1 92 ? -7.261 -2.478 -6.374 1.00 87.94 92 LEU A C 1
ATOM 784 O O . LEU A 1 92 ? -6.396 -3.329 -6.578 1.00 87.94 92 LEU A O 1
ATOM 788 N N . GLU A 1 93 ? -8.152 -2.109 -7.296 1.00 80.62 93 GLU A N 1
ATOM 789 C CA . GLU A 1 93 ? -8.182 -2.663 -8.652 1.00 80.62 93 GLU A CA 1
ATOM 790 C C . GLU A 1 93 ? -7.139 -2.018 -9.577 1.00 80.62 93 GLU A C 1
ATOM 792 O O . GLU A 1 93 ? -6.928 -0.804 -9.539 1.00 80.62 93 GLU A O 1
ATOM 797 N N . ARG A 1 94 ? -6.592 -2.823 -10.498 1.00 67.00 94 ARG A N 1
ATOM 798 C CA . ARG A 1 94 ? -5.787 -2.390 -11.659 1.00 67.00 94 ARG A CA 1
ATOM 799 C C . ARG A 1 94 ? -4.475 -1.669 -11.319 1.00 67.00 94 ARG A C 1
ATOM 801 O O . ARG A 1 94 ? -4.169 -0.629 -11.901 1.00 67.00 94 ARG A O 1
ATOM 808 N N . TYR A 1 95 ? -3.643 -2.252 -10.458 1.00 62.34 95 TYR A N 1
ATOM 809 C CA . TYR A 1 95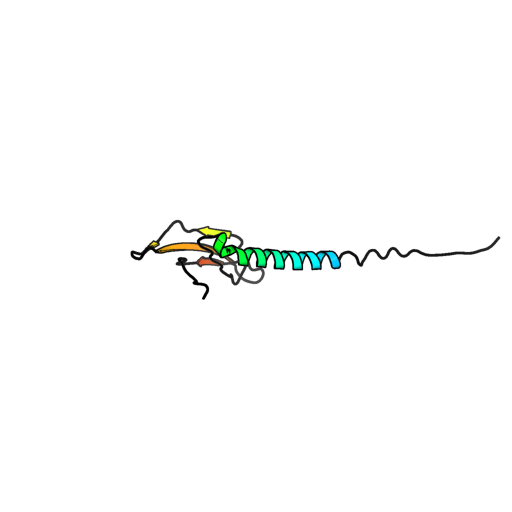 ? -2.272 -1.765 -10.267 1.00 62.34 95 TYR A CA 1
ATOM 810 C C . TYR A 1 95 ? -1.351 -2.327 -11.358 1.00 62.34 95 TYR A C 1
ATOM 812 O O . TYR A 1 95 ? -1.130 -3.535 -11.434 1.00 62.34 95 TYR A O 1
ATOM 820 N N . GLY A 1 96 ? -0.836 -1.441 -12.216 1.00 54.16 96 GLY A N 1
ATOM 821 C CA . GLY A 1 96 ? 0.145 -1.744 -13.262 1.00 54.16 96 GLY A CA 1
ATOM 822 C C . GLY A 1 96 ? 0.716 -0.465 -13.896 1.00 54.16 96 GLY A C 1
ATOM 823 O O . GLY A 1 96 ? -0.001 0.167 -14.655 1.00 54.16 96 GLY A O 1
ATOM 824 N N . SER A 1 97 ? 1.965 -0.115 -13.522 1.00 47.09 97 SER A N 1
ATOM 825 C CA . SER A 1 97 ? 3.012 0.748 -14.151 1.00 47.09 97 SER A CA 1
ATOM 826 C C . SER A 1 97 ? 2.580 1.991 -14.984 1.00 47.09 97 SER A C 1
ATOM 828 O O . SER A 1 97 ? 1.740 1.879 -15.858 1.00 47.09 97 SER A O 1
ATOM 830 N N . ILE A 1 98 ? 3.129 3.217 -14.908 1.00 46.38 98 ILE A N 1
ATOM 831 C CA . ILE A 1 98 ? 4.452 3.771 -14.551 1.00 46.38 98 ILE A CA 1
ATOM 832 C C . ILE A 1 98 ? 4.217 5.250 -14.153 1.00 46.38 98 ILE A C 1
ATOM 834 O O . ILE A 1 98 ? 3.603 5.983 -14.928 1.00 46.38 98 ILE A O 1
ATOM 838 N N . PHE A 1 99 ? 4.742 5.739 -13.022 1.00 41.56 99 PHE A N 1
ATOM 839 C CA . PHE A 1 99 ? 5.029 7.176 -12.898 1.00 41.56 99 PHE A CA 1
ATOM 840 C C . PHE A 1 99 ? 6.462 7.396 -13.374 1.00 41.56 99 PHE A C 1
ATOM 842 O O . PHE A 1 99 ? 7.413 6.996 -12.703 1.00 41.56 99 PHE A O 1
ATOM 849 N N . TYR A 1 100 ? 6.621 8.000 -14.550 1.00 35.41 100 TYR A N 1
ATOM 850 C CA . TYR A 1 100 ? 7.898 8.593 -14.921 1.00 35.41 100 TYR A CA 1
ATOM 851 C C . TYR A 1 100 ? 8.098 9.786 -13.985 1.00 35.41 100 TYR A C 1
ATOM 853 O O . TYR A 1 100 ? 7.279 10.705 -13.981 1.00 35.41 100 TYR A O 1
ATOM 861 N N . PHE A 1 101 ? 9.150 9.768 -13.167 1.00 39.69 101 PHE A N 1
ATOM 862 C CA . PHE A 1 101 ? 9.638 11.005 -12.567 1.00 39.69 101 PHE A CA 1
ATOM 863 C C . PHE A 1 101 ? 10.134 11.883 -13.724 1.00 39.69 101 PHE A C 1
ATOM 865 O O . PHE A 1 101 ? 11.137 11.554 -14.357 1.00 39.69 101 PHE A O 1
ATOM 872 N N . SER A 1 102 ? 9.362 12.923 -14.054 1.00 36.25 102 SER A N 1
ATOM 873 C CA . SER A 1 102 ? 9.798 14.032 -14.910 1.00 36.25 102 SER A CA 1
ATOM 874 C C . SER A 1 102 ? 10.609 15.039 -14.110 1.00 36.25 102 SER A C 1
ATOM 876 O O . SER A 1 102 ? 10.401 15.129 -12.880 1.00 36.25 102 SER A O 1
#

Foldseek 3Di:
DDDDDDDDDDPPPPPPPPVVVVVVVVVVVVVVVVCVVCDVVVDPDDDDDDDPADWPDKDWDPDWDDDPPGKIFTKMWTKGDDDPDDIDIDIRGGDTDDDDPD

Organism: NCBI:txid1237627

Secondary structure (DSSP, 8-state):
--------------SSSHHHHHHHHHHHHHHHHHHHHHHHHH-S-------SS--S-EEEEEEEEEPSSS-EEEEEEEE---SSS---EEEEEEE-------

Radius of gyration: 26.82 Å; chains: 1; bounding box: 44×39×97 Å

pLDDT: mean 74.14, std 20.83, range [35.41, 95.06]